Protein AF-A0A961JYU4-F1 (afdb_monomer_lite)

Foldseek 3Di:
DDWDDDQLQWTKDKDWDADPVRHLIFIFIATDLDNVVNVVRRVVRSVVSSVVSVVQVVCVVVVHDDQDPVNVCVLLVDDLVPFPVNDDDDDDDDDDDDGDPDDVSSCVSCVVVVKDKDKDWDDDPPDPDTDIDIDIPPDQPGSVRPPDDADVPDPDPPVVVRD

Secondary structure (DSSP, 8-state):
-EEEP-TT---EEEEEE--TTS-S-EEEEEE-SSHHHHHHHHHHHHHHHHHHHHHHHHHHHTT-----HHHHHHHHT--STT-GGGS-----PPPPPPPP-SHHHHHHHHHHTT-EEEEEEE--TT-S--EEEEEEETB-SSTTTT-SPPPTT-S-TTGGG--

Sequence (163 aa):
LLRLEARCGVPVVCAFSSEPDGRGLAIGLKAALEPAMAARGAVMELLQMEIALEMARMRLARGEPTAGDASALDRAGLDLDALPAFSARPARAMASRRPLTGMPELVRALAREGIRIVAADLDAPGMELHVAKIAASGLMPFPSGHEHPPRPGAPGKLARLMG

Structure (mmCIF, N/CA/C/O backbone):
data_AF-A0A961JYU4-F1
#
_entry.id   AF-A0A961JYU4-F1
#
loop_
_atom_site.group_PDB
_atom_site.id
_atom_site.type_symbol
_atom_site.label_atom_id
_atom_site.label_alt_id
_atom_site.label_comp_id
_atom_site.label_asym_id
_atom_site.label_entity_id
_atom_site.label_seq_id
_atom_site.pdbx_PDB_ins_code
_atom_site.Cartn_x
_atom_site.Cartn_y
_atom_site.Cartn_z
_atom_site.occupancy
_atom_site.B_iso_or_equiv
_atom_site.auth_seq_id
_atom_site.auth_comp_id
_atom_site.auth_asym_id
_atom_site.auth_atom_id
_atom_site.pdbx_PDB_model_num
ATOM 1 N N . LEU A 1 1 ? 0.622 12.547 -8.933 1.00 84.25 1 LEU A N 1
ATOM 2 C CA . LEU A 1 1 ? -0.017 12.060 -7.686 1.00 84.25 1 LEU A CA 1
ATOM 3 C C . LEU A 1 1 ? -1.525 12.054 -7.865 1.00 84.25 1 LEU A C 1
ATOM 5 O O . LEU A 1 1 ? -2.060 13.017 -8.399 1.00 84.25 1 LEU A O 1
ATOM 9 N N . LEU A 1 2 ? -2.191 11.006 -7.396 1.00 87.06 2 LEU A N 1
ATOM 10 C CA . LEU A 1 2 ? -3.642 10.855 -7.376 1.00 87.06 2 LEU A CA 1
ATOM 11 C C . LEU A 1 2 ? -4.088 10.572 -5.947 1.00 87.06 2 LEU A C 1
ATOM 13 O O . LEU A 1 2 ? -3.475 9.763 -5.253 1.00 87.06 2 LEU A O 1
ATOM 17 N N . ARG A 1 3 ? -5.168 11.213 -5.504 1.00 86.31 3 ARG A N 1
ATOM 18 C CA . ARG A 1 3 ? -5.833 10.847 -4.251 1.00 86.31 3 ARG A CA 1
ATOM 19 C C . ARG A 1 3 ? -6.890 9.792 -4.564 1.00 86.31 3 ARG A C 1
ATOM 21 O O . ARG A 1 3 ? -7.698 9.998 -5.464 1.00 86.31 3 ARG A O 1
ATOM 28 N N . LEU A 1 4 ? -6.870 8.682 -3.834 1.00 86.31 4 LEU A N 1
ATOM 29 C CA . LEU A 1 4 ? -7.844 7.602 -3.968 1.00 86.31 4 LEU A CA 1
ATOM 30 C C . LEU A 1 4 ? -8.909 7.718 -2.872 1.00 86.31 4 LEU A C 1
ATOM 32 O O . LEU A 1 4 ? -8.618 8.074 -1.724 1.00 86.31 4 LEU A O 1
ATOM 36 N N . GLU A 1 5 ? -10.159 7.423 -3.225 1.00 80.62 5 GLU A N 1
ATOM 37 C CA . GLU A 1 5 ? -11.267 7.422 -2.274 1.00 80.62 5 GLU A CA 1
ATOM 38 C C . GLU A 1 5 ? -11.235 6.158 -1.410 1.00 80.62 5 GLU A C 1
ATOM 40 O O . GLU A 1 5 ? -11.402 5.046 -1.904 1.00 80.62 5 GLU A O 1
ATOM 45 N N . ALA A 1 6 ? -11.086 6.328 -0.095 1.00 83.19 6 ALA A N 1
ATOM 46 C CA . ALA A 1 6 ? -11.314 5.262 0.873 1.00 83.19 6 ALA A CA 1
ATOM 47 C C . ALA A 1 6 ? -12.604 5.533 1.651 1.00 83.19 6 ALA A C 1
ATOM 49 O O . ALA A 1 6 ? -12.783 6.614 2.230 1.00 83.19 6 ALA A O 1
ATOM 50 N N . ARG A 1 7 ? -13.500 4.539 1.711 1.00 82.06 7 ARG A N 1
ATOM 51 C CA . ARG A 1 7 ? -14.790 4.665 2.412 1.00 82.06 7 ARG A CA 1
ATOM 52 C C . ARG A 1 7 ? -14.626 4.987 3.896 1.00 82.06 7 ARG A C 1
ATOM 54 O O . ARG A 1 7 ? -15.315 5.871 4.393 1.00 82.06 7 ARG A O 1
ATOM 61 N N . CYS A 1 8 ? -13.611 4.412 4.540 1.00 85.69 8 CYS A N 1
ATOM 62 C CA . CYS A 1 8 ? -13.254 4.688 5.933 1.00 85.69 8 CYS A CA 1
ATOM 63 C C . CYS A 1 8 ? -12.678 6.096 6.180 1.00 85.69 8 CYS A C 1
ATOM 65 O O . CYS A 1 8 ? -12.441 6.463 7.326 1.00 85.69 8 CYS A O 1
ATOM 67 N N . GLY A 1 9 ? -12.448 6.894 5.132 1.00 86.69 9 GLY A N 1
ATOM 68 C CA . GLY A 1 9 ? -11.980 8.276 5.247 1.00 86.69 9 GLY A CA 1
ATOM 69 C C . GLY A 1 9 ? -10.468 8.433 5.406 1.00 86.69 9 GLY A C 1
ATOM 70 O O . GLY A 1 9 ? -9.999 9.569 5.458 1.00 86.69 9 GLY A O 1
ATOM 71 N N . VAL A 1 10 ? -9.699 7.338 5.433 1.00 90.50 10 VAL A N 1
ATOM 72 C CA . VAL A 1 10 ? -8.234 7.421 5.458 1.00 90.50 10 VAL A CA 1
ATOM 73 C C . VAL A 1 10 ? -7.718 8.012 4.136 1.00 90.50 10 VAL A C 1
ATOM 75 O O . VAL A 1 10 ? -8.154 7.586 3.064 1.00 90.50 10 VAL A O 1
ATOM 78 N N . PRO A 1 11 ? -6.819 9.007 4.165 1.00 90.50 11 PRO A N 1
ATOM 79 C CA . PRO A 1 11 ? -6.121 9.442 2.965 1.00 90.50 11 PRO A CA 1
ATOM 80 C C . PRO A 1 11 ? -5.338 8.290 2.333 1.00 90.50 11 PRO A C 1
ATOM 82 O O . PRO A 1 11 ? -4.511 7.658 2.991 1.00 90.50 11 PRO A O 1
ATOM 85 N N . VAL A 1 12 ? -5.581 8.055 1.045 1.00 92.00 12 VAL A N 1
ATOM 86 C CA . VAL A 1 12 ? -4.805 7.137 0.209 1.00 92.00 12 VAL A CA 1
ATOM 87 C C . VAL A 1 12 ? -4.284 7.926 -0.983 1.00 92.00 12 VAL A C 1
ATOM 89 O O . VAL A 1 12 ? -5.051 8.621 -1.653 1.00 92.00 12 VAL A O 1
ATOM 92 N N . VAL A 1 13 ? -2.980 7.856 -1.226 1.00 92.81 13 VAL A N 1
ATOM 93 C CA . VAL A 1 13 ? -2.321 8.523 -2.351 1.00 92.81 13 VAL A CA 1
ATOM 94 C C . VAL A 1 13 ? -1.628 7.480 -3.213 1.00 92.81 13 VAL A C 1
ATOM 96 O O . VAL A 1 13 ? -0.953 6.594 -2.696 1.00 92.81 13 VAL A O 1
ATOM 99 N N . CYS A 1 14 ? -1.800 7.616 -4.523 1.00 93.69 14 CYS A N 1
ATOM 100 C CA . CYS A 1 14 ? -1.083 6.882 -5.550 1.00 93.69 14 CYS A CA 1
ATOM 101 C C . CYS A 1 14 ? -0.123 7.837 -6.277 1.00 93.69 14 CYS A C 1
ATOM 103 O O . CYS A 1 14 ? -0.512 8.915 -6.739 1.00 93.69 14 CYS A O 1
ATOM 105 N N . ALA A 1 15 ? 1.143 7.458 -6.360 1.00 94.25 15 ALA A N 1
ATOM 106 C CA . ALA A 1 15 ? 2.140 8.063 -7.224 1.00 94.25 15 ALA A CA 1
ATOM 107 C C . ALA A 1 15 ? 2.433 7.075 -8.351 1.00 94.25 15 ALA A C 1
ATOM 109 O O . ALA A 1 15 ? 2.539 5.884 -8.089 1.00 94.25 15 ALA A O 1
ATOM 110 N N . PHE A 1 16 ? 2.543 7.547 -9.586 1.00 92.88 16 PHE A N 1
ATOM 111 C CA . PHE A 1 16 ? 2.893 6.683 -10.705 1.00 92.88 16 PHE A CA 1
ATOM 112 C C . PHE A 1 16 ? 3.771 7.436 -11.699 1.00 92.88 16 PHE A C 1
ATOM 114 O O . PHE A 1 16 ? 3.665 8.663 -11.813 1.00 92.88 16 PHE A O 1
ATOM 121 N N . SER A 1 17 ? 4.608 6.687 -12.401 1.00 90.38 17 SER A N 1
ATOM 122 C CA . SER A 1 17 ? 5.424 7.142 -13.521 1.00 90.38 17 SER A CA 1
ATOM 123 C C . SER A 1 17 ? 5.460 6.053 -14.588 1.00 90.38 17 SER A C 1
ATOM 125 O O . SER A 1 17 ? 5.255 4.872 -14.305 1.00 90.38 17 SER A O 1
ATOM 127 N N . SER A 1 18 ? 5.669 6.461 -15.830 1.00 87.19 18 SER A N 1
ATOM 128 C CA . SER A 1 18 ? 5.874 5.563 -16.959 1.00 87.19 18 SER A CA 1
ATOM 129 C C . SER A 1 18 ? 6.748 6.263 -17.988 1.00 87.19 18 SER A C 1
ATOM 131 O O . SER A 1 18 ? 6.836 7.494 -18.012 1.00 87.19 18 SER A O 1
ATOM 133 N N . GLU A 1 19 ? 7.333 5.478 -18.881 1.00 84.38 19 GLU A N 1
ATOM 134 C CA . GLU A 1 19 ? 7.951 5.992 -20.097 1.00 84.38 19 GLU A CA 1
ATOM 135 C C . GLU A 1 19 ? 6.885 6.644 -21.008 1.00 84.38 19 GLU A C 1
ATOM 137 O O . GLU A 1 19 ? 5.682 6.382 -20.848 1.00 84.38 19 GLU A O 1
ATOM 142 N N . PRO A 1 20 ? 7.280 7.480 -21.990 1.00 85.31 20 PRO A N 1
ATOM 143 C CA . PRO A 1 20 ? 6.338 8.134 -22.904 1.00 85.31 20 PRO A CA 1
ATOM 144 C C . PRO A 1 20 ? 5.462 7.170 -23.718 1.00 85.31 20 PRO A C 1
ATOM 146 O O . PRO A 1 20 ? 4.378 7.548 -24.154 1.00 85.31 20 PRO A O 1
ATOM 149 N N . ASP A 1 21 ? 5.921 5.934 -23.925 1.00 79.19 21 ASP A N 1
ATOM 150 C CA . ASP A 1 21 ? 5.179 4.871 -24.611 1.00 79.19 21 ASP A CA 1
ATOM 151 C C . ASP A 1 21 ? 4.258 4.063 -23.673 1.00 79.19 21 ASP A C 1
ATOM 153 O O . ASP A 1 21 ? 3.624 3.098 -24.102 1.00 79.19 21 ASP A O 1
ATOM 157 N N . GLY A 1 22 ? 4.186 4.445 -22.393 1.00 72.69 22 GLY A N 1
ATOM 158 C CA . GLY A 1 22 ? 3.390 3.784 -21.362 1.00 72.69 22 GLY A CA 1
ATOM 159 C C . GLY A 1 22 ? 4.040 2.540 -20.749 1.00 72.69 22 GLY A C 1
ATOM 160 O O . GLY A 1 22 ? 3.424 1.906 -19.893 1.00 72.69 22 GLY A O 1
ATOM 161 N N . ARG A 1 23 ? 5.266 2.170 -21.145 1.00 79.19 23 ARG A N 1
ATOM 162 C CA . ARG A 1 23 ? 6.011 1.054 -20.538 1.00 79.19 23 ARG A CA 1
ATOM 163 C C . ARG A 1 23 ? 6.726 1.484 -19.259 1.00 79.19 23 ARG A C 1
ATOM 165 O O . ARG A 1 23 ? 6.780 2.662 -18.916 1.00 79.19 23 ARG A O 1
ATOM 172 N N . GLY A 1 24 ? 7.297 0.505 -18.550 1.00 81.06 24 GLY A N 1
ATOM 173 C CA . GLY A 1 24 ? 8.092 0.764 -17.346 1.00 81.06 24 GLY A CA 1
ATOM 174 C C . GLY A 1 24 ? 7.274 1.415 -16.232 1.00 81.06 24 GLY A C 1
ATOM 175 O O . GLY A 1 24 ? 7.773 2.305 -15.555 1.00 81.06 24 GLY A O 1
ATOM 176 N N . LEU A 1 25 ? 6.010 1.008 -16.088 1.00 86.50 25 LEU A N 1
ATOM 177 C CA . LEU A 1 25 ? 5.104 1.564 -15.094 1.00 86.50 25 LEU A CA 1
ATOM 178 C C . LEU A 1 25 ? 5.635 1.293 -13.681 1.00 86.50 25 LEU A C 1
ATOM 180 O O . LEU A 1 25 ? 5.725 0.143 -13.252 1.00 86.50 25 LEU A O 1
ATOM 184 N N . ALA A 1 26 ? 5.928 2.359 -12.947 1.00 89.31 26 ALA A N 1
ATOM 185 C CA . ALA A 1 26 ? 6.192 2.308 -11.519 1.00 89.31 26 ALA A CA 1
ATOM 186 C C . ALA A 1 26 ? 5.006 2.920 -10.772 1.00 89.31 26 ALA A C 1
ATOM 188 O O . ALA A 1 26 ? 4.433 3.927 -11.198 1.00 89.31 26 ALA A O 1
ATOM 189 N N . ILE A 1 27 ? 4.619 2.306 -9.654 1.00 91.44 27 ILE A N 1
ATOM 190 C CA . ILE A 1 27 ? 3.513 2.772 -8.818 1.00 91.44 27 ILE A CA 1
ATOM 191 C C . ILE A 1 27 ? 3.948 2.720 -7.356 1.00 91.44 27 ILE A C 1
ATOM 193 O O . ILE A 1 27 ? 4.498 1.719 -6.912 1.00 91.44 27 ILE A O 1
ATOM 197 N N . GLY A 1 28 ? 3.653 3.776 -6.604 1.00 94.19 28 GLY A N 1
ATOM 198 C CA . GLY A 1 28 ? 3.692 3.783 -5.145 1.00 94.19 28 GLY A CA 1
ATOM 199 C C . GLY A 1 28 ? 2.317 4.099 -4.563 1.00 94.19 28 GLY A C 1
ATOM 200 O O . GLY A 1 28 ? 1.627 5.000 -5.047 1.00 94.19 28 GLY A O 1
ATOM 201 N N . LEU A 1 29 ? 1.902 3.376 -3.522 1.00 94.44 29 LEU A N 1
ATOM 202 C CA . LEU A 1 29 ? 0.587 3.494 -2.897 1.00 94.44 29 LEU A CA 1
ATOM 203 C C . LEU A 1 29 ? 0.710 3.583 -1.380 1.00 94.44 29 LEU A C 1
ATOM 205 O O . LEU A 1 29 ? 1.029 2.621 -0.690 1.00 94.44 29 LEU A O 1
ATOM 209 N N . LYS A 1 30 ? 0.295 4.716 -0.814 1.00 95.25 30 LYS A N 1
ATOM 210 C CA . LYS A 1 30 ? 0.330 4.897 0.637 1.00 95.25 30 LYS A CA 1
ATOM 211 C C . LYS A 1 30 ? -1.005 5.348 1.194 1.00 95.25 30 LYS A C 1
ATOM 213 O O . LYS A 1 30 ? -1.551 6.377 0.799 1.00 95.25 30 LYS A O 1
ATOM 218 N N . ALA A 1 31 ? -1.462 4.619 2.208 1.00 93.06 31 ALA A N 1
ATOM 219 C CA . ALA A 1 31 ? -2.464 5.086 3.154 1.00 93.06 31 ALA A CA 1
ATOM 220 C C . ALA A 1 31 ? -1.787 5.643 4.417 1.00 93.06 31 ALA A C 1
ATOM 222 O O . ALA A 1 31 ? -0.862 5.025 4.959 1.00 93.06 31 ALA A O 1
ATOM 223 N N . ALA A 1 32 ? -2.234 6.799 4.903 1.00 93.12 32 ALA A N 1
ATOM 224 C CA . ALA A 1 32 ? -1.819 7.356 6.193 1.00 93.12 32 ALA A CA 1
ATOM 225 C C . ALA A 1 32 ? -2.908 8.283 6.741 1.00 93.12 32 ALA A C 1
ATOM 227 O O . ALA A 1 32 ? -3.637 8.887 5.962 1.00 93.12 32 ALA A O 1
ATOM 228 N N . LEU A 1 33 ? -3.008 8.418 8.069 1.00 91.38 33 LEU A N 1
ATOM 229 C CA . LEU A 1 33 ? -3.969 9.339 8.696 1.00 91.38 33 LEU A CA 1
ATOM 230 C C . LEU A 1 33 ? -3.715 10.794 8.271 1.00 91.38 33 LEU A C 1
ATOM 232 O O . LEU A 1 33 ? -4.659 11.541 8.025 1.00 91.38 33 LEU A O 1
ATOM 236 N N . GLU A 1 34 ? -2.442 11.169 8.131 1.00 90.25 34 GLU A N 1
ATOM 237 C CA . GLU A 1 34 ? -2.035 12.480 7.641 1.00 90.25 34 GLU A CA 1
ATOM 238 C C . GLU A 1 34 ? -1.840 12.470 6.111 1.00 90.25 34 GLU A C 1
ATOM 240 O O . GLU A 1 34 ? -1.037 11.682 5.596 1.00 90.25 34 GLU A O 1
ATOM 245 N N . PRO A 1 35 ? -2.508 13.368 5.360 1.00 89.25 35 PRO A N 1
ATOM 246 C CA . PRO A 1 35 ? -2.383 13.429 3.903 1.00 89.25 35 PRO A CA 1
ATOM 247 C C . PRO A 1 35 ? -0.950 13.649 3.399 1.00 89.25 35 PRO A C 1
ATOM 249 O O . PRO A 1 35 ? -0.556 13.046 2.403 1.00 89.25 35 PRO A O 1
ATOM 252 N N . ALA A 1 36 ? -0.159 14.479 4.086 1.00 91.50 36 ALA A N 1
ATOM 253 C CA . ALA A 1 36 ? 1.230 14.747 3.710 1.00 91.50 36 ALA A CA 1
ATOM 254 C C . ALA A 1 36 ? 2.107 13.491 3.838 1.00 91.50 36 ALA A C 1
ATOM 256 O O . ALA A 1 36 ? 2.909 13.199 2.950 1.00 91.50 36 ALA A O 1
ATOM 257 N N . MET A 1 37 ? 1.896 12.698 4.893 1.00 94.12 37 MET A N 1
ATOM 258 C CA . MET A 1 37 ? 2.574 11.413 5.082 1.00 94.12 37 MET A CA 1
ATOM 259 C C . MET A 1 37 ? 2.171 10.386 4.023 1.00 94.12 37 MET A C 1
ATOM 261 O O . MET A 1 37 ? 3.028 9.640 3.546 1.00 94.12 37 MET A O 1
ATOM 265 N N . ALA A 1 38 ? 0.897 10.360 3.617 1.00 94.06 38 ALA A N 1
ATOM 266 C CA . ALA A 1 38 ? 0.450 9.526 2.504 1.00 94.06 38 ALA A CA 1
ATOM 267 C C . ALA A 1 38 ? 1.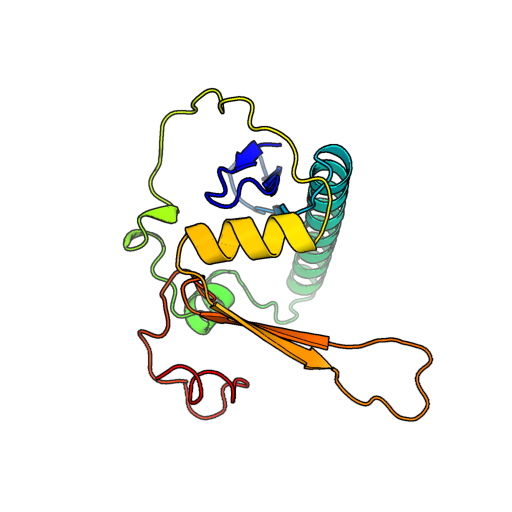153 9.937 1.199 1.00 94.06 38 ALA A C 1
ATOM 269 O O . ALA A 1 38 ? 1.739 9.099 0.524 1.00 94.06 38 ALA A O 1
ATOM 270 N N . ALA A 1 39 ? 1.184 11.232 0.875 1.00 94.88 39 ALA A N 1
ATOM 271 C CA . ALA A 1 39 ? 1.852 11.715 -0.332 1.00 94.88 39 ALA A CA 1
ATOM 272 C C . ALA A 1 39 ? 3.356 11.403 -0.337 1.00 94.88 39 ALA A C 1
ATOM 274 O O . ALA A 1 39 ? 3.863 10.844 -1.308 1.00 94.88 39 ALA A O 1
ATOM 275 N N . ARG A 1 40 ? 4.059 11.700 0.763 1.00 97.19 40 ARG A N 1
ATOM 276 C CA . ARG A 1 40 ? 5.490 11.405 0.903 1.00 97.19 40 ARG A CA 1
ATOM 277 C C . ARG A 1 40 ? 5.765 9.910 0.770 1.00 97.19 40 ARG A C 1
ATOM 279 O O . ARG A 1 40 ? 6.662 9.531 0.028 1.00 97.19 40 ARG A O 1
ATOM 286 N N . GLY A 1 41 ? 4.994 9.066 1.456 1.00 97.56 41 GLY A N 1
ATOM 287 C CA . GLY A 1 41 ? 5.161 7.616 1.381 1.00 97.56 41 GLY A CA 1
ATOM 288 C C . GLY A 1 41 ? 4.923 7.064 -0.025 1.00 97.56 41 GLY A C 1
ATOM 289 O O . GLY A 1 41 ? 5.721 6.259 -0.486 1.00 97.56 41 GLY A O 1
ATOM 290 N N . ALA A 1 42 ? 3.894 7.550 -0.726 1.00 97.44 42 ALA A N 1
ATOM 291 C CA . ALA A 1 42 ? 3.605 7.124 -2.094 1.00 97.44 42 ALA A CA 1
ATOM 292 C C . ALA A 1 42 ? 4.745 7.489 -3.060 1.00 97.44 42 ALA A C 1
ATOM 294 O O . ALA A 1 42 ? 5.107 6.687 -3.912 1.00 97.44 42 ALA A O 1
ATOM 295 N N . VAL A 1 43 ? 5.354 8.672 -2.907 1.00 97.69 43 VAL A N 1
ATOM 296 C CA . VAL A 1 43 ? 6.532 9.059 -3.704 1.00 97.69 43 VAL A CA 1
ATOM 297 C C . VAL A 1 43 ? 7.748 8.195 -3.366 1.00 97.69 43 VAL A C 1
ATOM 299 O O . VAL A 1 43 ? 8.455 7.772 -4.271 1.00 97.69 43 VAL A O 1
ATOM 302 N N . MET A 1 44 ? 7.996 7.901 -2.086 1.00 98.19 44 MET A N 1
ATOM 303 C CA . MET A 1 44 ? 9.125 7.043 -1.699 1.00 98.19 44 MET A CA 1
ATOM 304 C C . MET A 1 44 ? 8.990 5.632 -2.281 1.00 98.19 44 MET A C 1
ATOM 306 O O . MET A 1 44 ? 9.966 5.091 -2.790 1.00 98.19 44 MET A O 1
ATOM 310 N N . GLU A 1 45 ? 7.789 5.058 -2.247 1.00 97.50 45 GLU A N 1
ATOM 311 C CA . GLU A 1 45 ? 7.522 3.742 -2.834 1.00 97.50 45 GLU A CA 1
ATOM 312 C C . GLU A 1 45 ? 7.630 3.757 -4.366 1.00 97.50 45 GLU A C 1
ATOM 314 O O . GLU A 1 45 ? 8.194 2.832 -4.944 1.00 97.50 45 GLU A O 1
ATOM 319 N N . LEU A 1 46 ? 7.192 4.839 -5.024 1.00 95.75 46 LEU A N 1
ATOM 320 C CA . LEU A 1 46 ? 7.403 5.027 -6.462 1.00 95.75 46 LEU A CA 1
ATOM 321 C C . LEU A 1 46 ? 8.895 4.971 -6.819 1.00 95.75 46 LEU A C 1
ATOM 323 O O . LEU A 1 46 ? 9.283 4.209 -7.698 1.00 95.75 46 LEU A O 1
ATOM 327 N N . LEU A 1 47 ? 9.732 5.726 -6.101 1.00 96.62 47 LEU A N 1
ATOM 328 C CA . LEU A 1 47 ? 11.181 5.743 -6.326 1.00 96.62 47 LEU A CA 1
ATOM 329 C C . LEU A 1 47 ? 11.813 4.363 -6.086 1.00 96.62 47 LEU A C 1
ATOM 331 O O . LEU A 1 47 ? 12.702 3.949 -6.826 1.00 96.62 47 LEU A O 1
ATOM 335 N N . GLN A 1 48 ? 11.348 3.625 -5.071 1.00 95.50 48 GLN A N 1
ATOM 336 C CA . GLN A 1 48 ? 11.794 2.248 -4.831 1.00 95.50 48 GLN A CA 1
ATOM 337 C C . GLN A 1 48 ? 11.455 1.330 -6.012 1.00 95.50 48 GLN A C 1
ATOM 339 O O . GLN A 1 48 ? 12.290 0.520 -6.417 1.00 95.50 48 GLN A O 1
ATOM 344 N N . MET A 1 49 ? 10.260 1.478 -6.586 1.00 92.62 49 MET A N 1
ATOM 345 C CA . MET A 1 49 ? 9.845 0.721 -7.764 1.00 92.62 49 MET A CA 1
ATOM 346 C C . MET A 1 49 ? 10.638 1.097 -9.020 1.00 92.62 49 MET A C 1
ATOM 348 O O . MET A 1 49 ? 11.041 0.202 -9.757 1.00 92.62 49 MET A O 1
ATOM 352 N N . GLU A 1 50 ? 10.933 2.379 -9.244 1.00 91.88 50 GLU A N 1
ATOM 353 C CA . GLU A 1 50 ? 11.781 2.822 -10.363 1.00 91.88 50 GLU A CA 1
ATOM 354 C C . GLU A 1 50 ? 13.194 2.230 -10.278 1.00 91.88 50 GLU A C 1
ATOM 356 O O . GLU A 1 50 ? 13.714 1.709 -11.265 1.00 91.88 50 GLU A O 1
ATOM 361 N N . ILE A 1 51 ? 13.791 2.218 -9.081 1.00 92.56 51 ILE A N 1
ATOM 362 C CA . ILE A 1 51 ? 15.088 1.565 -8.845 1.00 92.56 51 ILE A CA 1
ATOM 363 C C . ILE A 1 51 ? 14.996 0.062 -9.144 1.00 92.56 51 ILE A C 1
ATOM 365 O O . ILE A 1 51 ? 15.885 -0.495 -9.789 1.00 92.56 51 ILE A O 1
ATOM 369 N N . ALA A 1 52 ? 13.921 -0.604 -8.713 1.00 89.94 52 ALA A N 1
ATOM 370 C CA . ALA A 1 52 ? 13.718 -2.026 -8.978 1.00 89.94 52 ALA A CA 1
ATOM 371 C C . ALA A 1 52 ? 13.585 -2.329 -10.483 1.00 89.94 52 ALA A C 1
ATOM 373 O O . ALA A 1 52 ? 14.149 -3.320 -10.957 1.00 89.94 52 ALA A O 1
ATOM 374 N N . LEU A 1 53 ? 12.895 -1.469 -11.242 1.00 87.62 53 LEU A N 1
ATOM 375 C CA . LEU A 1 53 ? 12.803 -1.571 -12.701 1.00 87.62 53 LEU A CA 1
ATOM 376 C C . LEU A 1 53 ? 14.172 -1.406 -13.362 1.00 87.62 53 LEU A C 1
ATOM 378 O O . LEU A 1 53 ? 14.521 -2.193 -14.242 1.00 87.62 53 LEU A O 1
ATOM 382 N N . GLU A 1 54 ? 14.976 -0.443 -12.913 1.00 89.81 54 GLU A N 1
ATOM 383 C CA . GLU A 1 54 ? 16.318 -0.238 -13.456 1.00 89.81 54 GLU A CA 1
ATOM 384 C C . GLU A 1 54 ? 17.231 -1.439 -13.180 1.00 89.81 54 GLU A C 1
ATOM 386 O O . GLU A 1 54 ? 17.891 -1.957 -14.083 1.00 89.81 54 GLU A O 1
ATOM 391 N N . MET A 1 55 ? 17.183 -1.989 -11.964 1.00 89.56 55 MET A N 1
ATOM 392 C CA . MET A 1 55 ? 17.885 -3.233 -11.640 1.00 89.56 55 MET A CA 1
ATOM 393 C C . MET A 1 55 ? 17.428 -4.400 -12.526 1.00 89.56 55 MET A C 1
ATOM 395 O O . MET A 1 55 ? 18.257 -5.195 -12.973 1.00 89.56 55 MET A O 1
ATOM 399 N N . ALA A 1 56 ? 16.128 -4.514 -12.815 1.00 86.81 56 ALA A N 1
ATOM 400 C CA . ALA A 1 56 ? 15.617 -5.534 -13.727 1.00 86.81 56 ALA A CA 1
ATOM 401 C C . ALA A 1 56 ? 16.149 -5.337 -15.158 1.00 86.81 56 ALA A C 1
ATOM 403 O O . ALA A 1 56 ? 16.588 -6.304 -15.781 1.00 86.81 56 ALA A O 1
ATOM 404 N N . ARG A 1 57 ? 16.200 -4.100 -15.667 1.00 86.62 57 ARG A N 1
ATOM 405 C CA . ARG A 1 57 ? 16.792 -3.790 -16.983 1.00 86.62 57 ARG A CA 1
ATOM 406 C C . ARG A 1 57 ? 18.269 -4.178 -17.044 1.00 86.62 57 ARG A C 1
ATOM 408 O O . ARG A 1 57 ? 18.684 -4.841 -17.993 1.00 86.62 57 ARG A O 1
ATOM 415 N N . MET A 1 58 ? 19.047 -3.850 -16.010 1.00 88.69 58 MET A N 1
ATOM 416 C CA . MET A 1 58 ? 20.466 -4.217 -15.926 1.00 88.69 58 MET A CA 1
ATOM 417 C C . MET A 1 58 ? 20.682 -5.734 -15.952 1.00 88.69 58 MET A C 1
ATOM 419 O O . MET A 1 58 ? 21.595 -6.221 -16.617 1.00 88.69 58 MET A O 1
ATOM 423 N N . ARG A 1 59 ? 19.845 -6.492 -15.237 1.00 88.56 59 ARG A N 1
ATOM 424 C CA . ARG A 1 59 ? 19.898 -7.962 -15.219 1.00 88.56 59 ARG A CA 1
ATOM 425 C C . ARG A 1 59 ? 19.530 -8.555 -16.575 1.00 88.56 59 ARG A C 1
ATOM 427 O O . ARG A 1 59 ? 20.248 -9.416 -17.075 1.00 88.56 59 ARG A O 1
ATOM 434 N N . LEU A 1 60 ? 18.480 -8.032 -17.209 1.00 86.12 60 LEU A N 1
ATOM 435 C CA . LEU A 1 60 ? 18.084 -8.437 -18.557 1.00 86.12 60 LEU A CA 1
ATOM 436 C C . LEU A 1 60 ? 19.208 -8.193 -19.576 1.00 86.12 60 LEU A C 1
ATOM 438 O O . LEU A 1 60 ? 19.499 -9.071 -20.382 1.00 86.12 60 LEU A O 1
ATOM 442 N N . ALA A 1 61 ? 19.893 -7.048 -19.499 1.00 90.19 61 ALA A N 1
ATOM 443 C CA . ALA A 1 61 ? 21.035 -6.733 -20.362 1.00 90.19 61 ALA A CA 1
ATOM 444 C C . ALA A 1 61 ? 22.222 -7.702 -20.184 1.00 90.19 61 ALA A C 1
ATOM 446 O O . ALA A 1 61 ? 23.025 -7.869 -21.099 1.00 90.19 61 ALA A O 1
ATOM 447 N N . ARG A 1 62 ? 22.321 -8.370 -19.028 1.00 93.31 62 ARG A N 1
ATOM 448 C CA . ARG A 1 62 ? 23.306 -9.430 -18.746 1.00 93.31 62 ARG A CA 1
ATOM 449 C C . ARG A 1 62 ? 22.817 -10.833 -19.120 1.00 93.31 62 ARG A C 1
ATOM 451 O O . ARG A 1 62 ? 23.530 -11.802 -18.881 1.00 93.31 62 ARG A O 1
ATOM 458 N N . GLY A 1 63 ? 21.611 -10.958 -19.677 1.00 90.38 63 GLY A N 1
ATOM 459 C CA . GLY A 1 63 ? 20.985 -12.248 -19.971 1.00 90.38 63 GLY A CA 1
ATOM 460 C C . GLY A 1 63 ? 20.519 -13.006 -18.724 1.00 90.38 63 GLY A C 1
ATOM 461 O O . GLY A 1 63 ? 20.277 -14.210 -18.795 1.00 90.38 63 GLY A O 1
ATOM 462 N N . GLU A 1 64 ? 20.400 -12.337 -17.575 1.00 88.62 64 GLU A N 1
ATOM 463 C CA . GLU A 1 64 ? 19.905 -12.965 -16.353 1.00 88.62 64 GLU A CA 1
ATOM 464 C C . GLU A 1 64 ? 18.368 -13.047 -16.349 1.00 88.62 64 GLU A C 1
ATOM 466 O O . GLU A 1 64 ? 17.697 -12.120 -16.813 1.00 88.62 64 GLU A O 1
ATOM 471 N N . PRO A 1 65 ? 17.777 -14.096 -15.746 1.00 78.44 65 PRO A N 1
ATOM 472 C CA . PRO A 1 65 ? 16.330 -14.202 -15.620 1.00 78.44 65 PRO A CA 1
ATOM 473 C C . PRO A 1 65 ? 15.749 -13.072 -14.764 1.00 78.44 65 PRO A C 1
ATOM 475 O O . PRO A 1 65 ? 16.108 -12.907 -13.592 1.00 78.44 65 PRO A O 1
ATOM 478 N N . THR A 1 66 ? 14.785 -12.344 -15.316 1.00 73.94 66 THR A N 1
ATOM 479 C CA . THR A 1 66 ? 13.982 -11.352 -14.599 1.00 73.94 66 THR A CA 1
ATOM 480 C C . THR A 1 66 ? 12.519 -11.772 -14.616 1.00 73.94 66 THR A C 1
ATOM 482 O O . THR A 1 66 ? 12.000 -12.267 -15.615 1.00 73.94 66 THR A O 1
ATOM 485 N N . ALA A 1 67 ? 11.838 -11.630 -13.479 1.00 69.88 67 ALA A N 1
ATOM 486 C CA . ALA A 1 67 ? 10.402 -11.854 -13.438 1.00 69.88 67 ALA A CA 1
ATOM 487 C C . ALA A 1 67 ? 9.716 -10.686 -14.158 1.00 69.88 67 ALA A C 1
ATOM 489 O O . ALA A 1 67 ? 9.793 -9.558 -13.682 1.00 69.88 67 ALA A O 1
ATOM 490 N N . GLY A 1 68 ? 9.081 -10.949 -15.300 1.00 67.88 68 GLY A N 1
ATOM 491 C CA . GLY A 1 68 ? 8.266 -9.953 -15.998 1.00 67.88 68 GLY A CA 1
ATOM 492 C C . GLY A 1 68 ? 6.871 -9.797 -15.387 1.00 67.88 68 GLY A C 1
ATOM 493 O O . GLY A 1 68 ? 6.413 -10.663 -14.633 1.00 67.88 68 GLY A O 1
ATOM 494 N N . ASP A 1 69 ? 6.171 -8.733 -15.777 1.00 66.88 69 ASP A N 1
ATOM 495 C CA . ASP A 1 69 ? 4.821 -8.405 -15.296 1.00 66.88 69 ASP A CA 1
ATOM 496 C C . ASP A 1 69 ? 3.832 -9.550 -15.521 1.00 66.88 69 ASP A C 1
ATOM 498 O O . ASP A 1 69 ? 3.085 -9.904 -14.616 1.00 66.88 69 ASP A O 1
ATOM 502 N N . ALA A 1 70 ? 3.901 -10.224 -16.674 1.00 66.50 70 ALA A N 1
ATOM 503 C CA . ALA A 1 70 ? 3.068 -11.391 -16.967 1.00 66.50 70 ALA A CA 1
ATOM 504 C C . ALA A 1 70 ? 3.252 -12.525 -15.942 1.00 66.50 70 ALA A C 1
ATOM 506 O O . ALA A 1 70 ? 2.287 -13.175 -15.556 1.00 66.50 70 ALA A O 1
ATOM 507 N N . SER A 1 71 ? 4.477 -12.737 -15.443 1.00 69.00 71 SER A N 1
ATOM 508 C CA . SER A 1 71 ? 4.733 -13.729 -14.393 1.00 69.00 71 SER A CA 1
ATOM 509 C C . SER A 1 71 ? 4.178 -13.274 -13.043 1.00 69.00 71 SER A C 1
ATOM 511 O O . SER A 1 71 ? 3.689 -14.098 -12.275 1.00 69.00 71 SER A O 1
ATOM 513 N N . ALA A 1 72 ? 4.234 -11.977 -12.731 1.00 65.50 72 ALA A N 1
ATOM 514 C CA . ALA A 1 72 ? 3.629 -11.442 -11.514 1.00 65.50 72 ALA A CA 1
ATOM 515 C C . ALA A 1 72 ? 2.094 -11.522 -11.550 1.00 65.50 72 ALA A C 1
ATOM 517 O O . ALA A 1 72 ? 1.496 -11.965 -10.570 1.00 65.50 72 ALA A O 1
ATOM 518 N N . LEU A 1 73 ? 1.482 -11.166 -12.682 1.00 61.91 73 LEU A N 1
ATOM 519 C CA . LEU A 1 73 ? 0.040 -11.239 -12.912 1.00 61.91 73 LEU A CA 1
ATOM 520 C C . LEU A 1 73 ? -0.467 -12.687 -12.916 1.00 61.91 73 LEU A C 1
ATOM 522 O O . LEU A 1 73 ? -1.455 -12.969 -12.242 1.00 61.91 73 LEU A O 1
ATOM 526 N N . ASP A 1 74 ? 0.243 -13.624 -13.562 1.00 64.62 74 ASP A N 1
ATOM 527 C CA . ASP A 1 74 ? -0.097 -15.055 -13.505 1.00 64.62 74 ASP A CA 1
ATOM 528 C C . ASP A 1 74 ? 0.016 -15.609 -12.079 1.00 64.62 74 ASP A C 1
ATOM 530 O O . ASP A 1 74 ? -0.884 -16.301 -11.602 1.00 64.62 74 ASP A O 1
ATOM 534 N N . ARG A 1 75 ? 1.092 -15.272 -11.351 1.00 60.56 75 ARG A N 1
ATOM 535 C CA . ARG A 1 75 ? 1.225 -15.670 -9.939 1.00 60.56 75 ARG A CA 1
ATOM 536 C C . ARG A 1 75 ? 0.092 -15.118 -9.078 1.00 60.56 75 ARG A C 1
ATOM 538 O O . ARG A 1 75 ? -0.304 -15.784 -8.125 1.00 60.56 75 ARG A O 1
ATOM 545 N N . ALA A 1 76 ? -0.386 -13.916 -9.385 1.00 58.88 76 ALA A N 1
ATOM 546 C CA . ALA A 1 76 ? -1.478 -13.274 -8.669 1.00 58.88 76 ALA A CA 1
ATOM 547 C C . ALA A 1 76 ? -2.869 -13.752 -9.127 1.00 58.88 76 ALA A C 1
ATOM 549 O O . ALA A 1 76 ? -3.846 -13.474 -8.436 1.00 58.88 76 ALA A O 1
ATOM 550 N N . GLY A 1 77 ? -2.971 -14.466 -10.257 1.00 60.88 77 GLY A N 1
ATOM 551 C CA . GLY A 1 77 ? -4.248 -14.883 -10.839 1.00 60.88 77 GLY A CA 1
ATOM 552 C C . GLY A 1 77 ? -5.158 -13.694 -11.159 1.00 60.88 77 GLY A C 1
ATOM 553 O O . GLY A 1 77 ? -6.344 -13.734 -10.845 1.00 60.88 77 GLY A O 1
ATOM 554 N N . LEU A 1 78 ? -4.589 -12.602 -11.680 1.00 61.94 78 LEU A N 1
ATOM 555 C CA . LEU A 1 78 ? -5.320 -11.365 -11.955 1.00 61.94 78 LEU A CA 1
ATOM 556 C C . LEU A 1 78 ? -5.679 -11.262 -13.438 1.00 61.94 78 LEU A C 1
ATOM 558 O O . LEU A 1 78 ? -4.793 -11.120 -14.277 1.00 61.94 78 LEU A O 1
ATOM 562 N N . ASP A 1 79 ? -6.976 -11.253 -13.734 1.00 68.62 79 ASP A N 1
ATOM 563 C CA . ASP A 1 79 ? -7.513 -10.735 -14.993 1.00 68.62 79 ASP A CA 1
ATOM 564 C C . ASP A 1 79 ? -7.872 -9.258 -14.786 1.00 68.62 79 ASP A C 1
ATOM 566 O O . ASP A 1 79 ? -8.862 -8.928 -14.134 1.00 68.62 79 ASP A O 1
ATOM 570 N N . LEU A 1 80 ? -7.020 -8.357 -15.278 1.00 66.44 80 LEU A N 1
ATOM 571 C CA . LEU A 1 80 ? -7.192 -6.917 -15.078 1.00 66.44 80 LEU A CA 1
ATOM 572 C C . LEU A 1 80 ? -8.436 -6.373 -15.794 1.00 66.44 80 LEU A C 1
ATOM 574 O O . LEU A 1 80 ? -9.049 -5.434 -15.285 1.00 66.44 80 LEU A O 1
ATOM 578 N N . ASP A 1 81 ? -8.829 -6.978 -16.918 1.00 71.88 81 ASP A N 1
ATOM 579 C CA . ASP A 1 81 ? -9.989 -6.555 -17.706 1.00 71.88 81 ASP A CA 1
ATOM 580 C C . ASP A 1 81 ? -11.302 -6.964 -17.026 1.00 71.88 81 ASP A C 1
ATOM 582 O O . ASP A 1 81 ? -12.306 -6.251 -17.102 1.00 71.88 81 ASP A O 1
ATOM 586 N N . ALA A 1 82 ? -11.285 -8.074 -16.284 1.00 71.00 82 ALA A N 1
ATOM 587 C CA . ALA A 1 82 ? -12.415 -8.517 -15.474 1.00 71.00 82 ALA A CA 1
ATOM 588 C C . ALA A 1 82 ? -12.595 -7.717 -14.170 1.00 71.00 82 ALA A C 1
ATOM 590 O O . ALA A 1 82 ? -13.606 -7.886 -13.485 1.00 71.00 82 ALA A O 1
ATOM 591 N N . LEU A 1 83 ? -11.648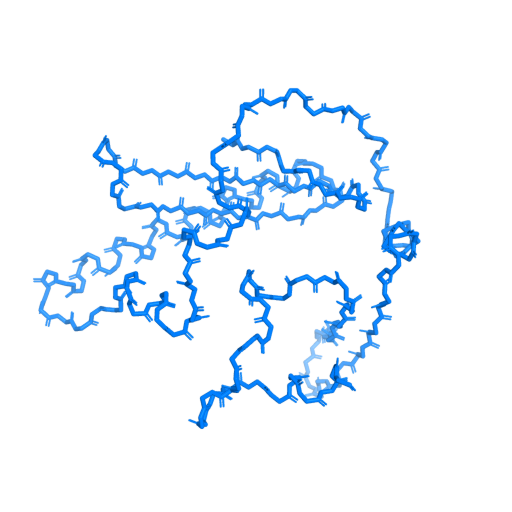 -6.846 -13.802 1.00 67.69 83 LEU A N 1
ATOM 592 C CA . LEU A 1 83 ? -11.644 -6.146 -12.519 1.00 67.69 83 LEU A CA 1
ATOM 593 C C . LEU A 1 83 ? -12.204 -4.719 -12.636 1.00 67.69 83 LEU A C 1
ATOM 595 O O . LEU A 1 83 ? -11.517 -3.813 -13.115 1.00 67.69 83 LEU A O 1
ATOM 599 N N . PRO A 1 84 ? -13.400 -4.433 -12.073 1.00 69.25 84 PRO A N 1
ATOM 600 C CA . PRO A 1 84 ? -14.003 -3.099 -12.143 1.00 69.25 84 PRO A CA 1
ATOM 601 C C . PRO A 1 84 ? -13.134 -1.996 -11.524 1.00 69.25 84 PRO A C 1
ATOM 603 O O . PRO A 1 84 ? -13.295 -0.823 -11.862 1.00 69.25 84 PRO A O 1
ATOM 606 N N . ALA A 1 85 ? -12.218 -2.356 -10.621 1.00 66.94 85 ALA A N 1
ATOM 607 C CA . ALA A 1 85 ? -11.265 -1.440 -10.001 1.00 66.94 85 ALA A CA 1
ATOM 608 C C . ALA A 1 85 ? -10.306 -0.781 -11.011 1.00 66.94 85 ALA A C 1
ATOM 610 O O . ALA A 1 85 ? -9.855 0.334 -10.757 1.00 66.94 85 ALA A O 1
ATOM 611 N N . PHE A 1 86 ? -10.038 -1.431 -12.148 1.00 68.00 86 PHE A N 1
ATOM 612 C CA . PHE A 1 86 ? -9.174 -0.913 -13.212 1.00 68.00 86 PHE A CA 1
ATOM 613 C C . PHE A 1 86 ? -9.955 -0.284 -14.374 1.00 68.00 86 PHE A C 1
ATOM 615 O O . PHE A 1 86 ? -9.356 0.206 -15.329 1.00 68.00 86 PHE A O 1
ATOM 622 N N . SER A 1 87 ? -11.290 -0.224 -14.280 1.00 73.00 87 SER A N 1
ATOM 623 C CA . SER A 1 87 ? -12.111 0.483 -15.266 1.00 73.00 87 SER A CA 1
ATOM 624 C C . SER A 1 87 ? -11.748 1.971 -15.321 1.00 73.00 87 SER A C 1
ATOM 626 O O . SER A 1 87 ? -11.670 2.649 -14.291 1.00 73.00 87 SER A O 1
ATOM 628 N N . ALA A 1 88 ? -11.548 2.498 -16.532 1.00 74.19 88 ALA A N 1
ATOM 629 C CA . ALA A 1 88 ? -11.312 3.922 -16.726 1.00 74.19 88 ALA A CA 1
ATOM 630 C C . ALA A 1 88 ? -12.511 4.725 -16.198 1.00 74.19 88 ALA A C 1
ATOM 632 O O . ALA A 1 88 ? -13.663 4.476 -16.562 1.00 74.19 88 ALA A O 1
ATOM 633 N N . ARG A 1 89 ? -12.242 5.705 -15.332 1.00 72.12 89 ARG A N 1
ATOM 634 C CA . ARG A 1 89 ? -13.261 6.594 -14.764 1.00 72.12 89 ARG A CA 1
ATOM 635 C C . ARG A 1 89 ? -12.852 8.051 -14.933 1.00 72.12 89 ARG A C 1
ATOM 637 O O . ARG A 1 89 ? -11.663 8.356 -14.837 1.00 72.12 89 ARG A O 1
ATOM 644 N N . PRO A 1 90 ? -13.814 8.962 -15.161 1.00 75.44 90 PRO A N 1
ATOM 645 C CA . PRO A 1 90 ? -13.508 10.381 -15.217 1.00 75.44 90 PRO A CA 1
ATOM 646 C C . PRO A 1 90 ? -12.927 10.840 -13.878 1.00 75.44 90 PRO A C 1
ATOM 648 O O . PRO A 1 90 ? -13.399 10.441 -12.809 1.00 75.44 90 PRO A O 1
ATOM 651 N N . ALA A 1 91 ? -11.914 11.703 -13.940 1.00 72.12 91 ALA A N 1
ATOM 652 C CA . ALA A 1 91 ? -11.381 12.344 -12.750 1.00 72.12 91 ALA A CA 1
ATOM 653 C C . ALA A 1 91 ? -12.490 13.167 -12.081 1.00 72.12 91 ALA A C 1
ATOM 655 O O . ALA A 1 91 ? -13.141 13.996 -12.719 1.00 72.12 91 ALA A O 1
ATOM 656 N N . ARG A 1 92 ? -12.704 12.944 -10.784 1.00 74.12 92 ARG A N 1
ATOM 657 C CA . ARG A 1 92 ? -13.665 13.703 -9.983 1.00 74.12 92 ARG A CA 1
ATOM 658 C C . ARG A 1 92 ? -12.933 14.410 -8.856 1.00 74.12 92 ARG A C 1
ATOM 660 O O . ARG A 1 92 ? -12.061 13.827 -8.214 1.00 74.12 92 ARG A O 1
ATOM 667 N N . ALA A 1 93 ? -13.316 15.656 -8.589 1.00 71.62 93 ALA A N 1
ATOM 668 C CA . ALA A 1 93 ? -12.872 16.343 -7.388 1.00 71.62 93 ALA A CA 1
ATOM 669 C C . ALA A 1 93 ? -13.343 15.553 -6.159 1.00 71.62 93 ALA A C 1
ATOM 671 O O . ALA A 1 93 ? -14.543 15.346 -5.965 1.00 71.62 93 ALA A O 1
ATOM 672 N N . MET A 1 94 ? -12.398 15.098 -5.340 1.00 70.25 94 MET A N 1
ATOM 673 C CA . MET A 1 94 ? -12.734 14.422 -4.094 1.00 70.25 94 MET A CA 1
ATOM 674 C C . MET A 1 94 ? -13.298 15.423 -3.093 1.00 70.25 94 MET A C 1
ATOM 676 O O . MET A 1 94 ? -12.689 16.461 -2.825 1.00 70.25 94 MET A O 1
ATOM 680 N N . ALA A 1 95 ? -14.430 15.070 -2.486 1.00 69.50 95 ALA A N 1
ATOM 681 C CA . ALA A 1 95 ? -14.974 15.837 -1.379 1.00 69.50 95 ALA A CA 1
ATOM 682 C C . ALA A 1 95 ? -13.959 15.891 -0.227 1.00 69.50 95 ALA A C 1
ATOM 684 O O . ALA A 1 95 ? -13.334 14.885 0.134 1.00 69.50 95 ALA A O 1
ATOM 685 N N . SER A 1 96 ? -13.810 17.073 0.374 1.00 66.25 96 SER A N 1
ATOM 686 C CA . SER A 1 96 ? -13.058 17.201 1.617 1.00 66.25 96 SER A CA 1
ATOM 687 C C . SER A 1 96 ? -13.777 16.402 2.702 1.00 66.25 96 SER A C 1
ATOM 689 O O . SER A 1 96 ? -14.929 16.675 3.035 1.00 66.25 96 SER A O 1
ATOM 691 N N . ARG A 1 97 ? -13.109 15.373 3.221 1.00 71.62 97 ARG A N 1
ATOM 692 C CA . ARG A 1 97 ? -13.560 14.616 4.388 1.00 71.62 97 ARG A CA 1
ATOM 693 C C . ARG A 1 97 ? -12.782 15.096 5.597 1.00 71.62 97 ARG A C 1
ATOM 695 O O . ARG A 1 97 ? -11.588 15.377 5.487 1.00 71.62 97 ARG A O 1
ATOM 702 N N . ARG A 1 98 ? -13.459 15.149 6.746 1.00 78.38 98 ARG A N 1
ATOM 703 C CA . ARG A 1 98 ? -12.809 15.396 8.032 1.00 78.38 98 ARG A CA 1
ATOM 704 C C . ARG A 1 98 ? -11.651 14.395 8.202 1.00 78.38 98 ARG A C 1
ATOM 706 O O . ARG A 1 98 ? -11.895 13.196 8.052 1.00 78.38 98 ARG A O 1
ATOM 713 N N . PRO A 1 99 ? -10.426 14.860 8.500 1.00 78.69 99 PRO A N 1
ATOM 714 C CA . PRO A 1 99 ? -9.308 13.970 8.776 1.00 78.69 99 PRO A CA 1
ATOM 715 C C . PRO A 1 99 ? -9.593 13.093 9.995 1.00 78.69 99 PRO A C 1
ATOM 717 O O . PRO A 1 99 ? -10.137 13.571 10.992 1.00 78.69 99 PRO A O 1
ATOM 720 N N . LEU A 1 100 ? -9.193 11.826 9.913 1.00 87.31 100 LEU A N 1
ATOM 721 C CA . LEU A 1 100 ? -9.162 10.935 11.067 1.00 87.31 100 LEU A CA 1
ATOM 722 C C . LEU A 1 100 ? -8.051 11.404 12.016 1.00 87.31 100 LEU A C 1
ATOM 724 O O . LEU A 1 100 ? -6.921 11.616 11.580 1.00 87.31 100 LEU A O 1
ATOM 728 N N . THR A 1 101 ? -8.349 11.544 13.305 1.00 86.31 101 THR A N 1
ATOM 729 C CA . THR A 1 101 ? -7.404 12.083 14.298 1.00 86.31 101 THR A CA 1
ATOM 730 C C . THR A 1 101 ? -6.548 11.014 14.973 1.00 86.31 101 THR A C 1
ATOM 732 O O . THR A 1 101 ? -5.656 11.339 15.751 1.00 86.31 101 THR A O 1
ATOM 735 N N . GLY A 1 102 ? -6.795 9.731 14.694 1.00 91.69 102 GLY A N 1
ATOM 736 C CA . GLY A 1 102 ? -6.044 8.641 15.303 1.00 91.69 102 GLY A CA 1
ATOM 737 C C . GLY A 1 102 ? -6.595 7.254 14.992 1.00 91.69 102 GLY A C 1
ATOM 738 O O . GLY A 1 102 ? -7.636 7.086 14.351 1.00 91.69 102 GLY A O 1
ATOM 739 N N . MET A 1 103 ? -5.901 6.241 15.510 1.00 90.12 103 MET A N 1
ATOM 740 C CA . MET A 1 103 ? -6.255 4.834 15.315 1.00 90.12 103 MET A CA 1
ATOM 741 C C . MET A 1 103 ? -7.643 4.443 15.846 1.00 90.12 103 MET A C 1
ATOM 743 O O . MET A 1 103 ? -8.375 3.781 15.111 1.00 90.12 103 MET A O 1
ATOM 747 N N . PRO A 1 104 ? -8.096 4.907 17.030 1.00 92.69 104 PRO A N 1
ATOM 748 C CA . PRO A 1 104 ? -9.452 4.608 17.493 1.00 92.69 104 PRO A CA 1
ATOM 749 C C . PRO A 1 104 ? -10.544 5.113 16.543 1.00 92.69 104 PRO A C 1
ATOM 751 O O . PRO A 1 104 ? -11.599 4.493 16.415 1.00 92.69 104 PRO A O 1
ATOM 754 N N . GLU A 1 105 ? -10.314 6.241 15.864 1.00 92.56 105 GLU A N 1
ATOM 755 C CA . GLU A 1 105 ? -11.272 6.769 14.895 1.00 92.56 105 GLU A CA 1
ATOM 756 C C . GLU A 1 105 ? -11.273 5.958 13.599 1.00 92.56 105 GLU A C 1
ATOM 758 O O . GLU A 1 105 ? -12.352 5.662 13.086 1.00 92.56 105 GLU A O 1
ATOM 763 N N . LEU A 1 106 ? -10.098 5.529 13.124 1.00 92.06 106 LEU A N 1
ATOM 764 C CA . LEU A 1 106 ? -9.989 4.624 11.979 1.00 92.06 106 LEU A CA 1
ATOM 765 C C . LEU A 1 106 ? -10.717 3.300 12.242 1.0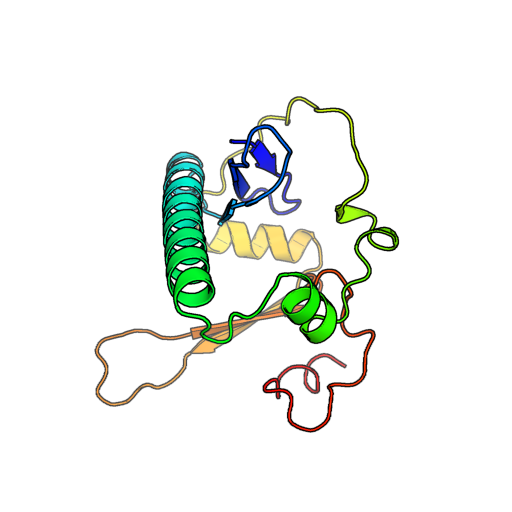0 92.06 106 LEU A C 1
ATOM 767 O O . LEU A 1 106 ? -11.507 2.868 11.405 1.00 92.06 106 LEU A O 1
ATOM 771 N N . VAL A 1 107 ? -10.513 2.690 13.413 1.00 92.88 107 VAL A N 1
ATOM 772 C CA . VAL A 1 107 ? -11.190 1.440 13.801 1.00 92.88 107 VAL A CA 1
ATOM 773 C C . VAL A 1 107 ? -12.708 1.623 13.807 1.00 92.88 107 VAL A C 1
ATOM 775 O O . VAL A 1 107 ? -13.426 0.811 13.229 1.00 92.88 107 VAL A O 1
ATOM 778 N N . ARG A 1 108 ? -13.218 2.724 14.379 1.00 92.69 108 ARG A N 1
ATOM 779 C CA . ARG A 1 108 ? -14.658 3.036 14.344 1.00 92.69 108 ARG A CA 1
ATOM 780 C C . ARG A 1 108 ? -15.174 3.287 12.929 1.00 92.69 108 ARG A C 1
ATOM 782 O O . ARG A 1 108 ? -16.309 2.927 12.631 1.00 92.69 108 ARG A O 1
ATOM 789 N N . ALA A 1 109 ? -14.383 3.929 12.072 1.00 91.75 109 ALA A N 1
ATOM 790 C CA . ALA A 1 109 ? -14.762 4.176 10.687 1.00 91.75 109 ALA A CA 1
ATOM 791 C C . ALA A 1 109 ? -14.845 2.876 9.881 1.00 91.75 109 ALA A C 1
ATOM 793 O O . ALA A 1 109 ? -15.813 2.681 9.159 1.00 91.75 109 ALA A O 1
ATOM 794 N N . LEU A 1 110 ? -13.887 1.966 10.060 1.00 92.00 110 LEU A N 1
ATOM 795 C CA . LEU A 1 110 ? -13.911 0.634 9.454 1.00 92.00 110 LEU A CA 1
ATOM 796 C C . LEU A 1 110 ? -15.092 -0.197 9.979 1.00 92.00 110 LEU A C 1
ATOM 798 O O . LEU A 1 110 ? -15.823 -0.780 9.183 1.00 92.00 110 LEU A O 1
ATOM 802 N N . ALA A 1 111 ? -15.361 -0.166 11.287 1.00 92.12 111 ALA A N 1
ATOM 803 C CA . ALA A 1 111 ? -16.515 -0.850 11.871 1.00 92.12 111 ALA A CA 1
ATOM 804 C C . ALA A 1 111 ? -17.856 -0.350 11.299 1.00 92.12 111 ALA A C 1
ATOM 806 O O . ALA A 1 111 ? -18.752 -1.152 11.050 1.00 92.12 111 ALA A O 1
ATOM 807 N N . ARG A 1 112 ? -17.989 0.961 11.033 1.00 92.50 112 ARG A N 1
ATOM 808 C CA . ARG A 1 112 ? -19.175 1.544 10.371 1.00 92.50 112 ARG A CA 1
ATOM 809 C C . ARG A 1 112 ? -19.372 1.055 8.935 1.00 92.50 112 ARG A C 1
ATOM 811 O O . ARG A 1 112 ? -20.506 0.998 8.478 1.00 92.50 112 ARG A O 1
ATOM 818 N N . GLU A 1 113 ? -18.297 0.669 8.255 1.00 89.94 113 GLU A N 1
ATOM 819 C CA . GLU A 1 113 ? -18.335 0.040 6.928 1.00 89.94 113 GLU A CA 1
ATOM 820 C C . GLU A 1 113 ? -18.557 -1.486 7.005 1.00 89.94 113 GLU A C 1
ATOM 822 O O . GLU A 1 113 ? -18.438 -2.179 5.999 1.00 89.94 113 GLU A O 1
ATOM 827 N N . GLY A 1 114 ? -18.848 -2.035 8.192 1.00 90.62 114 GLY A N 1
ATOM 828 C CA . GLY A 1 114 ? -19.026 -3.474 8.402 1.00 90.62 114 GLY A CA 1
ATOM 829 C C . GLY A 1 114 ? -17.718 -4.272 8.415 1.00 90.62 114 GLY A C 1
ATOM 830 O O . GLY A 1 114 ? -17.750 -5.501 8.409 1.00 90.62 114 GLY A O 1
ATOM 831 N N . ILE A 1 115 ? -16.563 -3.599 8.451 1.00 90.69 115 ILE A N 1
ATOM 832 C CA . ILE A 1 115 ? -15.248 -4.244 8.449 1.00 90.69 115 ILE A CA 1
ATOM 833 C C . ILE A 1 115 ? -14.873 -4.612 9.882 1.00 90.69 115 ILE A C 1
ATOM 835 O O . ILE A 1 115 ? -14.674 -3.748 10.740 1.00 90.69 115 ILE A O 1
ATOM 839 N N . ARG A 1 116 ? -14.733 -5.914 10.138 1.00 88.75 116 ARG A N 1
ATOM 840 C CA . ARG A 1 116 ? -14.247 -6.442 11.419 1.00 88.75 116 ARG A CA 1
ATOM 841 C C . ARG A 1 116 ? -12.729 -6.589 11.376 1.00 88.75 116 ARG A C 1
ATOM 843 O O . ARG A 1 116 ? -12.191 -7.195 10.452 1.00 88.75 116 ARG A O 1
ATOM 850 N N . ILE A 1 117 ? -12.058 -6.059 12.395 1.00 90.56 117 ILE A N 1
ATOM 851 C CA . ILE A 1 117 ? -10.601 -6.103 12.543 1.00 90.56 117 ILE A CA 1
AT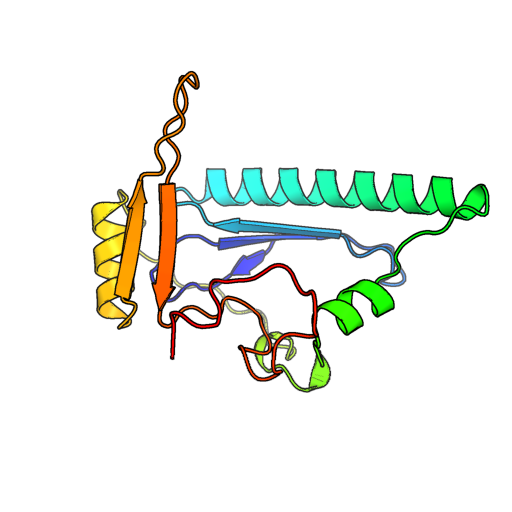OM 852 C C . ILE A 1 117 ? -10.250 -7.070 13.673 1.00 90.56 117 ILE A C 1
ATOM 854 O O . ILE A 1 117 ? -10.805 -6.976 14.765 1.00 90.56 117 ILE A O 1
ATOM 858 N N . VAL A 1 118 ? -9.312 -7.972 13.409 1.00 90.38 118 VAL A N 1
ATOM 859 C CA . VAL A 1 118 ? -8.656 -8.835 14.392 1.00 90.38 118 VAL A CA 1
ATOM 860 C C . VAL A 1 118 ? -7.181 -8.459 14.387 1.00 90.38 118 VAL A C 1
ATOM 862 O O . VAL A 1 118 ? -6.540 -8.495 13.338 1.00 90.38 118 VAL A O 1
ATOM 865 N N . ALA A 1 119 ? -6.646 -8.088 15.545 1.00 91.56 119 ALA A N 1
ATOM 866 C CA . ALA A 1 119 ? -5.223 -7.846 15.730 1.00 91.56 119 ALA A CA 1
ATOM 867 C C . ALA A 1 119 ? -4.672 -8.881 16.711 1.00 91.56 119 ALA A C 1
ATOM 869 O O . ALA A 1 119 ? -5.315 -9.184 17.715 1.00 91.56 119 ALA A O 1
ATOM 870 N N . ALA A 1 120 ? -3.504 -9.427 16.398 1.00 92.19 120 ALA A N 1
ATOM 871 C CA . ALA A 1 120 ? -2.748 -10.296 17.281 1.00 92.19 120 ALA A CA 1
ATOM 872 C C . ALA A 1 120 ? -1.335 -9.737 17.402 1.00 92.19 120 ALA A C 1
ATOM 874 O O . ALA A 1 120 ? -0.647 -9.588 16.387 1.00 92.19 120 ALA A O 1
ATOM 875 N N . ASP A 1 121 ? -0.914 -9.438 18.623 1.00 92.44 121 ASP A N 1
ATOM 876 C CA . ASP A 1 121 ? 0.487 -9.152 18.897 1.00 92.44 121 ASP A CA 1
ATOM 877 C C . ASP A 1 121 ? 1.300 -10.428 18.665 1.00 92.44 121 ASP A C 1
ATOM 879 O O . ASP A 1 121 ? 0.857 -11.540 18.970 1.00 92.44 121 ASP A O 1
ATOM 883 N N . LEU A 1 122 ? 2.460 -10.276 18.035 1.00 90.75 122 LEU A N 1
ATOM 884 C CA . LEU A 1 122 ? 3.381 -11.369 17.786 1.00 90.75 122 LEU A CA 1
ATOM 885 C C . LEU A 1 122 ? 4.537 -11.245 18.765 1.00 90.75 122 LEU A C 1
ATOM 887 O O . LEU A 1 122 ? 5.310 -10.288 18.703 1.00 90.75 122 LEU A O 1
ATOM 891 N N . ASP A 1 123 ? 4.671 -12.247 19.628 1.00 85.06 123 ASP A N 1
ATOM 892 C CA . ASP A 1 123 ? 5.846 -12.372 20.474 1.00 85.06 123 ASP A CA 1
ATOM 893 C C . ASP A 1 123 ? 7.079 -12.576 19.588 1.00 85.06 123 ASP A C 1
ATOM 895 O O . ASP A 1 123 ? 7.174 -13.542 18.824 1.00 85.06 123 ASP A O 1
ATOM 899 N N . ALA A 1 124 ? 8.038 -11.661 19.704 1.00 78.75 124 ALA A N 1
ATOM 900 C CA . ALA A 1 124 ? 9.335 -11.739 19.043 1.00 78.75 124 ALA A CA 1
ATOM 901 C C . ALA A 1 124 ? 10.447 -11.699 20.106 1.00 78.75 124 ALA A C 1
ATOM 903 O O . ALA A 1 124 ? 11.062 -10.650 20.319 1.00 78.75 124 ALA A O 1
ATOM 904 N N . PRO A 1 125 ? 10.690 -12.815 20.825 1.00 80.31 125 PRO A N 1
ATOM 905 C CA . PRO A 1 125 ? 11.681 -12.850 21.894 1.00 80.31 125 PRO A CA 1
ATOM 906 C C . PRO A 1 125 ? 13.056 -12.392 21.394 1.00 80.31 125 PRO A C 1
ATOM 908 O O . PRO A 1 125 ? 13.563 -12.905 20.398 1.00 80.31 125 PRO A O 1
ATOM 911 N N . GLY A 1 126 ? 13.659 -11.428 22.092 1.00 82.56 126 GLY A N 1
ATOM 912 C CA . GLY A 1 126 ? 14.973 -10.877 21.747 1.00 82.56 126 GLY A CA 1
ATOM 913 C C . GLY A 1 126 ? 14.965 -9.741 20.716 1.00 82.56 126 GLY A C 1
ATOM 914 O O . GLY A 1 126 ? 16.036 -9.253 20.368 1.00 82.56 126 GLY A O 1
ATOM 915 N N . MET A 1 127 ? 13.797 -9.293 20.244 1.00 82.50 127 MET A N 1
ATOM 916 C CA . MET A 1 127 ? 13.666 -8.096 19.408 1.00 82.50 127 MET A CA 1
ATOM 917 C C . MET A 1 127 ? 13.054 -6.945 20.215 1.00 82.50 127 MET A C 1
ATOM 919 O O . MET A 1 127 ? 12.033 -7.118 20.869 1.00 82.50 127 MET A O 1
ATOM 923 N N . GLU A 1 128 ? 13.620 -5.741 20.108 1.00 87.12 128 GLU A N 1
ATOM 924 C CA . GLU A 1 128 ? 13.058 -4.514 20.712 1.00 87.12 128 GLU A CA 1
ATOM 925 C C . GLU A 1 128 ? 11.879 -3.928 19.905 1.00 87.12 128 GLU A C 1
ATOM 927 O O . GLU A 1 128 ? 11.497 -2.771 20.070 1.00 87.12 128 GLU A O 1
ATOM 932 N N . LEU A 1 129 ? 11.307 -4.708 18.985 1.00 86.81 129 LEU A N 1
ATOM 933 C CA . LEU A 1 129 ? 10.264 -4.260 18.069 1.00 86.81 129 LEU A CA 1
ATOM 934 C C . LEU A 1 129 ? 8.912 -4.839 18.473 1.00 86.81 129 LEU A C 1
ATOM 936 O O . LEU A 1 129 ? 8.758 -6.050 18.617 1.00 86.81 129 LEU A O 1
ATOM 940 N N . HIS A 1 130 ? 7.905 -3.971 18.559 1.00 88.75 130 HIS A N 1
ATOM 941 C CA . HIS A 1 130 ? 6.515 -4.397 18.654 1.00 88.75 130 HIS A CA 1
ATOM 942 C C . HIS A 1 130 ? 6.018 -4.825 17.276 1.00 88.75 130 HIS A C 1
ATOM 944 O O . HIS A 1 130 ? 5.969 -4.022 16.341 1.00 88.75 130 HIS A O 1
ATOM 950 N N . VAL A 1 131 ? 5.642 -6.095 17.153 1.00 89.81 131 VAL A N 1
ATOM 951 C CA . VAL A 1 131 ? 5.118 -6.663 15.913 1.00 89.81 131 VAL A CA 1
ATOM 952 C C . VAL A 1 131 ? 3.680 -7.092 16.150 1.00 89.81 131 VAL A C 1
ATOM 954 O O . VAL A 1 131 ? 3.384 -7.784 17.116 1.00 89.81 131 VAL A O 1
ATOM 957 N N . ALA A 1 132 ? 2.788 -6.712 15.242 1.00 91.00 132 ALA A N 1
ATOM 958 C CA . ALA A 1 132 ? 1.405 -7.158 15.257 1.00 91.00 132 ALA A CA 1
ATOM 959 C C . ALA A 1 132 ? 1.002 -7.670 13.878 1.00 91.00 132 ALA A C 1
ATOM 961 O O . ALA A 1 132 ? 1.455 -7.181 12.839 1.00 91.00 132 ALA A O 1
ATOM 962 N N . LYS A 1 133 ? 0.101 -8.645 13.871 1.00 90.44 133 LYS A N 1
ATOM 963 C CA . LYS A 1 133 ? -0.570 -9.139 12.679 1.00 90.44 133 LYS A CA 1
ATOM 964 C C . LYS A 1 133 ? -2.020 -8.693 12.704 1.00 90.44 133 LYS A C 1
ATOM 966 O O . LYS A 1 133 ? -2.744 -8.975 13.653 1.00 90.44 133 LYS A O 1
ATOM 971 N N . ILE A 1 134 ? -2.443 -8.019 11.639 1.00 90.12 134 ILE A N 1
ATOM 972 C CA . ILE A 1 134 ? -3.790 -7.461 11.524 1.00 90.12 134 ILE A CA 1
ATOM 973 C C . ILE A 1 134 ? -4.513 -8.155 10.371 1.00 90.12 134 ILE A C 1
ATOM 975 O O . ILE A 1 134 ? -4.006 -8.208 9.252 1.00 90.12 134 ILE A O 1
ATOM 979 N N . ALA A 1 135 ? -5.704 -8.674 10.649 1.00 88.19 135 ALA A N 1
ATOM 980 C CA . ALA A 1 135 ? -6.643 -9.181 9.661 1.00 88.19 135 ALA A CA 1
ATOM 981 C C . ALA A 1 135 ? -7.912 -8.321 9.687 1.00 88.19 135 ALA A C 1
ATOM 983 O O . ALA A 1 135 ? -8.448 -8.030 10.753 1.00 88.19 135 ALA A O 1
ATOM 984 N N . ALA A 1 136 ? -8.399 -7.913 8.517 1.00 87.81 136 ALA A N 1
ATOM 985 C CA . ALA A 1 136 ? -9.599 -7.095 8.382 1.00 87.81 136 ALA A CA 1
ATOM 986 C C . ALA A 1 136 ? -10.560 -7.749 7.381 1.00 87.81 136 ALA A C 1
ATOM 988 O O . ALA A 1 136 ? -10.379 -7.641 6.169 1.00 87.81 136 ALA A O 1
ATOM 989 N N . SER A 1 137 ? -11.569 -8.463 7.883 1.00 80.75 137 SER A N 1
ATOM 990 C CA . SER A 1 137 ? -12.573 -9.117 7.037 1.00 80.75 137 SER A CA 1
ATOM 991 C C . SER A 1 137 ? -13.479 -8.078 6.383 1.00 80.75 137 SER A C 1
ATOM 993 O O . SER A 1 137 ? -13.985 -7.191 7.073 1.00 80.75 137 SER A O 1
ATOM 995 N N . GLY A 1 138 ? -13.702 -8.207 5.075 1.00 76.19 138 GLY A N 1
ATOM 996 C CA . GLY A 1 138 ? -14.462 -7.242 4.275 1.00 76.19 138 GLY A CA 1
ATOM 997 C C . GLY A 1 138 ? -13.588 -6.219 3.543 1.00 76.19 138 GLY A C 1
ATOM 998 O O . GLY A 1 138 ? -14.083 -5.530 2.655 1.00 76.19 138 GLY A O 1
ATOM 999 N N . LEU A 1 139 ? -12.286 -6.146 3.853 1.00 79.25 139 LEU A N 1
ATOM 1000 C CA . LEU A 1 139 ? -11.315 -5.571 2.922 1.00 79.25 139 LEU A CA 1
ATOM 1001 C C . LEU A 1 139 ? -10.964 -6.606 1.856 1.00 79.25 139 LEU A C 1
ATOM 1003 O O . LEU A 1 139 ? -11.016 -7.805 2.111 1.00 79.25 139 LEU A O 1
ATOM 1007 N N . MET A 1 140 ? -10.615 -6.131 0.665 1.00 67.88 140 MET A N 1
ATOM 1008 C CA . MET A 1 140 ? -10.186 -6.956 -0.457 1.00 67.88 140 MET A CA 1
ATOM 1009 C C . MET A 1 140 ? -8.664 -7.160 -0.348 1.00 67.88 140 MET A C 1
ATOM 1011 O O . MET A 1 140 ? -7.922 -6.233 -0.672 1.00 67.88 140 MET A O 1
ATOM 1015 N N . PRO A 1 141 ? -8.168 -8.311 0.159 1.00 63.75 141 PRO A N 1
ATOM 1016 C CA . PRO A 1 141 ? -6.730 -8.531 0.332 1.00 63.75 141 PRO A CA 1
ATOM 1017 C C . PRO A 1 141 ? -6.009 -8.699 -1.012 1.00 63.75 141 PRO A C 1
ATOM 1019 O O . PRO A 1 141 ? -4.822 -8.402 -1.108 1.00 63.75 141 PRO A O 1
ATOM 1022 N N . PHE A 1 142 ? -6.739 -9.143 -2.041 1.00 58.72 142 PHE A N 1
ATOM 1023 C CA . PHE A 1 142 ? -6.280 -9.301 -3.418 1.00 58.72 142 PHE A CA 1
ATOM 1024 C C . PHE A 1 142 ? -7.372 -8.797 -4.365 1.00 58.72 142 PHE A C 1
ATOM 1026 O O . PHE A 1 142 ? -8.538 -9.102 -4.105 1.00 58.72 142 PHE A O 1
ATOM 1033 N N . PRO A 1 143 ? -7.041 -8.061 -5.443 1.00 53.16 143 PRO A N 1
ATOM 1034 C CA . PRO A 1 143 ? -8.040 -7.488 -6.347 1.00 53.16 143 PRO A CA 1
ATOM 1035 C C . PRO A 1 143 ? -9.020 -8.519 -6.935 1.00 53.16 143 PRO A C 1
ATOM 1037 O O . PRO A 1 143 ? -10.192 -8.203 -7.094 1.00 53.16 143 PRO A O 1
ATOM 1040 N N . SER A 1 144 ? -8.573 -9.756 -7.185 1.00 52.34 144 SER A N 1
ATOM 1041 C CA . SER A 1 144 ? -9.384 -10.888 -7.672 1.00 52.34 144 SER A CA 1
ATOM 1042 C C . SER A 1 144 ? -10.141 -11.659 -6.582 1.00 52.34 144 SER A C 1
ATOM 1044 O O . SER A 1 144 ? -10.780 -12.667 -6.864 1.00 52.34 144 SER A O 1
ATOM 1046 N N . GLY A 1 145 ? -10.077 -11.226 -5.319 1.00 52.69 145 GLY A N 1
ATOM 1047 C CA . GLY A 1 145 ? -10.615 -12.007 -4.207 1.00 52.69 145 GLY A CA 1
ATOM 1048 C C . GLY A 1 145 ? -9.913 -13.364 -4.043 1.00 52.69 145 GLY A C 1
ATOM 1049 O O . GLY A 1 145 ? -8.884 -13.652 -4.646 1.00 52.69 145 GLY A O 1
ATOM 1050 N N . HIS A 1 146 ? -10.452 -14.218 -3.174 1.00 50.53 146 HIS A N 1
ATOM 1051 C CA . HIS A 1 146 ? -9.942 -15.577 -2.939 1.00 50.53 146 HIS A CA 1
ATOM 1052 C C . HIS A 1 146 ? -10.442 -16.597 -3.981 1.00 50.53 146 HIS A C 1
ATOM 1054 O O . HIS A 1 146 ? -10.472 -17.791 -3.695 1.00 50.53 146 HIS A O 1
ATOM 1060 N N . GLU A 1 147 ? -10.866 -16.155 -5.168 1.00 45.34 147 GLU A N 1
ATOM 1061 C CA . GLU A 1 147 ? -11.630 -16.981 -6.118 1.00 45.34 147 GLU A CA 1
ATOM 1062 C C . GLU A 1 147 ? -10.832 -18.138 -6.738 1.00 45.34 147 GLU A C 1
ATOM 1064 O O . GLU A 1 147 ? -11.396 -19.004 -7.410 1.00 45.34 147 G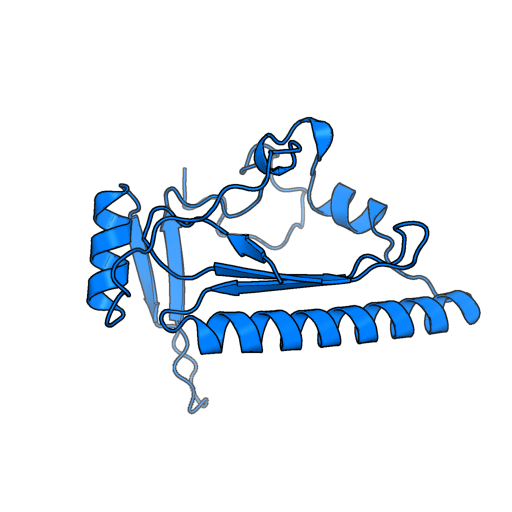LU A O 1
ATOM 1069 N N . HIS A 1 148 ? -9.529 -18.225 -6.465 1.00 48.97 148 HIS A N 1
ATOM 1070 C CA . HIS A 1 148 ? -8.725 -19.378 -6.834 1.00 48.97 148 HIS A CA 1
ATOM 1071 C C . HIS A 1 148 ? -8.279 -20.178 -5.609 1.00 48.97 148 HIS A C 1
ATOM 1073 O O . HIS A 1 148 ? -7.687 -19.608 -4.684 1.00 48.97 148 HIS A O 1
ATOM 1079 N N . PRO A 1 149 ? -8.517 -21.509 -5.592 1.00 50.69 149 PRO A N 1
ATOM 1080 C CA . PRO A 1 149 ? -7.935 -22.358 -4.568 1.00 50.69 149 PRO A CA 1
ATOM 1081 C C . PRO A 1 149 ? -6.416 -22.139 -4.576 1.00 50.69 149 PRO A C 1
ATOM 1083 O O . PRO A 1 149 ? -5.814 -22.070 -5.653 1.00 50.69 149 PRO A O 1
ATOM 1086 N N . PRO A 1 150 ? -5.783 -21.986 -3.399 1.00 51.44 150 PRO A N 1
ATOM 1087 C CA . PRO A 1 150 ? -4.361 -21.693 -3.328 1.00 51.44 150 PRO A CA 1
ATOM 1088 C C . PRO A 1 150 ? -3.587 -22.756 -4.111 1.00 51.44 150 PRO A C 1
ATOM 1090 O O . PRO A 1 150 ? -3.763 -23.953 -3.865 1.00 51.44 150 PRO A O 1
ATOM 1093 N N . ARG A 1 151 ? -2.735 -22.323 -5.055 1.00 51.12 151 ARG A N 1
ATOM 1094 C CA . ARG A 1 151 ? -1.832 -23.229 -5.781 1.00 51.12 151 ARG A CA 1
ATOM 1095 C C . ARG A 1 151 ? -1.069 -24.078 -4.743 1.00 51.12 151 ARG A C 1
ATOM 1097 O O . ARG A 1 151 ? -0.619 -23.517 -3.736 1.00 51.12 151 ARG A O 1
ATOM 1104 N N . PRO A 1 152 ? -0.918 -25.403 -4.932 1.00 45.16 152 PRO A N 1
ATOM 1105 C CA . PRO A 1 152 ? -0.141 -26.233 -4.016 1.00 45.16 152 PRO A CA 1
ATOM 1106 C C . PRO A 1 152 ? 1.251 -25.624 -3.789 1.00 45.16 152 PRO A C 1
ATOM 1108 O O . PRO A 1 152 ? 1.978 -25.371 -4.744 1.00 45.16 152 PRO A O 1
ATOM 1111 N N . GLY A 1 153 ? 1.599 -25.334 -2.531 1.00 48.34 153 GLY A N 1
ATOM 1112 C CA . GLY A 1 153 ? 2.869 -24.691 -2.165 1.00 48.34 153 GLY A CA 1
ATOM 1113 C C . GLY A 1 153 ? 2.850 -23.157 -2.085 1.00 48.34 153 GLY A C 1
ATOM 1114 O O . GLY A 1 153 ? 3.867 -22.573 -1.716 1.00 48.34 153 GLY A O 1
ATOM 1115 N N . ALA A 1 154 ? 1.724 -22.487 -2.359 1.00 44.16 154 ALA A N 1
ATOM 1116 C CA . ALA A 1 154 ? 1.616 -21.040 -2.183 1.00 44.16 154 ALA A CA 1
ATOM 1117 C C . ALA A 1 154 ? 1.731 -20.652 -0.688 1.00 44.16 154 ALA A C 1
ATOM 1119 O O . ALA A 1 154 ? 0.970 -21.162 0.147 1.00 44.16 154 ALA A O 1
ATOM 1120 N N . PRO A 1 155 ? 2.658 -19.751 -0.309 1.00 38.69 155 PRO A N 1
ATOM 1121 C CA . PRO A 1 155 ? 2.781 -19.294 1.068 1.00 38.69 155 PRO A CA 1
ATOM 1122 C C . PRO A 1 155 ? 1.571 -18.424 1.440 1.00 38.69 155 PRO A C 1
ATOM 1124 O O . PRO A 1 155 ? 1.434 -17.294 0.985 1.00 38.69 155 PRO A O 1
ATOM 1127 N N . GLY A 1 156 ? 0.671 -18.953 2.274 1.00 45.56 156 GLY A N 1
ATOM 1128 C CA . GLY A 1 156 ? -0.536 -18.222 2.670 1.00 45.56 156 GLY A CA 1
ATOM 1129 C C . GLY A 1 156 ? -1.511 -19.036 3.516 1.00 45.56 156 GLY A C 1
ATOM 1130 O O . GLY A 1 156 ? -2.634 -19.295 3.104 1.00 45.56 156 GLY A O 1
ATOM 1131 N N . LYS A 1 157 ? -1.118 -19.429 4.735 1.00 44.78 157 LYS A N 1
ATOM 1132 C CA . LYS A 1 157 ? -1.986 -20.181 5.673 1.00 44.78 157 LYS A CA 1
ATOM 1133 C C . LYS A 1 157 ? -3.204 -19.392 6.197 1.00 44.78 157 LYS A C 1
ATOM 1135 O O . LYS A 1 157 ? -4.031 -19.961 6.898 1.00 44.78 157 LYS A O 1
ATOM 1140 N N . LEU A 1 158 ? -3.333 -18.103 5.871 1.00 45.91 158 LEU A N 1
ATOM 1141 C CA . LEU A 1 158 ? -4.441 -17.249 6.321 1.00 45.91 158 LEU A CA 1
ATOM 1142 C C . LEU A 1 158 ? -5.740 -17.443 5.528 1.00 45.91 158 LEU A C 1
ATOM 1144 O O . LEU A 1 158 ? -6.807 -17.215 6.084 1.00 45.91 158 LEU A O 1
ATOM 1148 N N . ALA A 1 159 ? -5.670 -17.897 4.271 1.00 42.88 159 ALA A N 1
ATOM 1149 C CA . ALA A 1 159 ? -6.856 -18.043 3.421 1.00 42.88 159 ALA A CA 1
ATOM 1150 C C . ALA A 1 159 ? -7.886 -19.044 3.987 1.00 42.88 159 ALA A C 1
ATOM 1152 O O . ALA A 1 159 ? -9.073 -18.925 3.719 1.00 42.88 159 ALA A O 1
ATOM 1153 N N . ARG A 1 160 ? -7.449 -20.001 4.820 1.00 40.88 160 ARG A N 1
ATOM 1154 C CA . ARG A 1 160 ? -8.337 -20.973 5.485 1.00 40.88 160 ARG A CA 1
ATOM 1155 C C . ARG A 1 160 ? -9.042 -20.439 6.736 1.00 40.88 160 ARG A C 1
ATOM 1157 O O . ARG A 1 160 ? -9.926 -21.113 7.239 1.00 40.88 160 ARG A O 1
ATOM 1164 N N . LEU A 1 161 ? -8.637 -19.282 7.264 1.00 38.09 161 LEU A N 1
ATOM 1165 C CA . LEU A 1 161 ? -9.164 -18.725 8.520 1.00 38.09 161 LEU A CA 1
ATOM 1166 C C . LEU A 1 161 ? -10.293 -17.702 8.306 1.00 38.09 161 LEU A C 1
ATOM 1168 O O . LEU A 1 161 ? -10.803 -17.157 9.280 1.00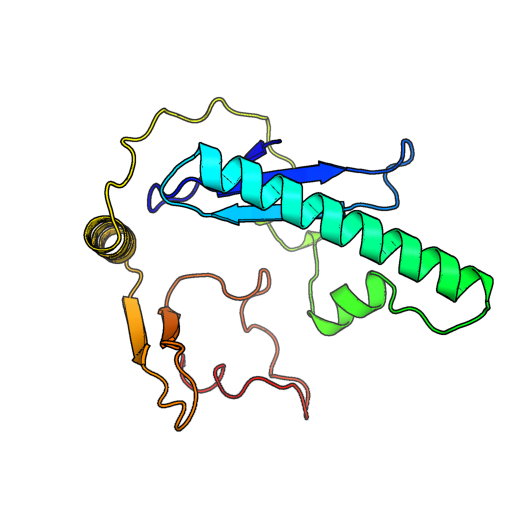 38.09 161 LEU A O 1
ATOM 1172 N N . MET A 1 162 ? -10.647 -17.406 7.053 1.00 37.41 162 MET A N 1
ATOM 1173 C CA . MET A 1 162 ? -11.635 -16.380 6.691 1.00 37.41 162 MET A CA 1
ATOM 1174 C C . MET A 1 162 ? -12.863 -16.949 5.957 1.00 37.41 162 MET A C 1
ATOM 1176 O O . MET A 1 162 ? -13.610 -16.172 5.363 1.00 37.41 162 MET A O 1
ATOM 1180 N N . GLY A 1 163 ? -13.049 -18.275 5.988 1.00 38.44 163 GLY A N 1
ATOM 1181 C CA . GLY A 1 163 ? -14.242 -18.978 5.500 1.00 38.44 163 GLY A CA 1
ATOM 1182 C C . GLY A 1 163 ? -15.197 -19.339 6.626 1.00 38.44 163 GLY A C 1
ATOM 1183 O O . GLY A 1 163 ? -14.700 -19.575 7.751 1.00 38.44 163 GLY A O 1
#

pLDDT: mean 79.01, std 16.07, range [37.41, 98.19]

Radius of gyration: 18.63 Å; chains: 1; bounding box: 42×43×46 Å